Protein AF-A0A7Z9G8J3-F1 (afdb_monomer_lite)

Secondary structure (DSSP, 8-state):
-PPPPP--------SSS---EEEEEEEEEEETTEEEEEEEEEE-SSS-B-SEEEEEESS-SSPPPTTSPPSEEEEES-B-TT-EEEEEEEEETPPSS----EEE-

pLDDT: mean 84.3, std 18.76, range [31.98, 97.25]

Radius of gyration: 14.55 Å; chains: 1; bounding box: 42×21×30 Å

Sequence (105 aa):
MSGVSLLLLLIPLAGGQNPDLTLSEFTVSNDCDTVFFDVVVENSGNGDAGYFSMALYFNTPNAPAFTQTPDAI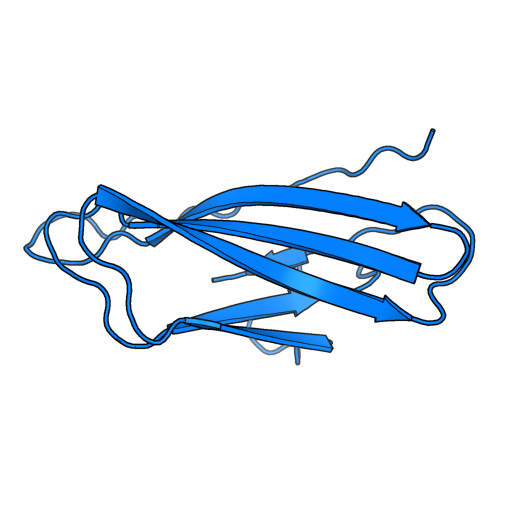LQVDGLESGINVLRSTIWEGAPMGEITSWVRL

Structure (mmCIF, N/CA/C/O backbone):
data_AF-A0A7Z9G8J3-F1
#
_entry.id   AF-A0A7Z9G8J3-F1
#
loop_
_atom_site.group_PDB
_atom_site.id
_atom_site.type_symbol
_atom_site.label_atom_id
_atom_site.label_alt_id
_atom_site.label_comp_id
_atom_site.label_asym_id
_atom_site.label_entity_id
_atom_site.label_seq_id
_atom_site.pdbx_PDB_ins_code
_atom_site.Cartn_x
_atom_site.Cartn_y
_atom_site.Cartn_z
_atom_site.occupancy
_atom_site.B_iso_or_equiv
_atom_site.auth_seq_id
_atom_site.auth_comp_id
_atom_site.auth_asym_id
_atom_site.auth_atom_id
_atom_site.pdbx_PDB_model_num
ATOM 1 N N . MET A 1 1 ? 20.182 9.125 -5.286 1.00 34.97 1 MET A N 1
ATOM 2 C CA . MET A 1 1 ? 19.089 9.717 -4.489 1.00 34.97 1 MET A CA 1
ATOM 3 C C . MET A 1 1 ? 17.914 9.864 -5.441 1.00 34.97 1 MET A C 1
ATOM 5 O O . MET A 1 1 ? 17.909 10.808 -6.216 1.00 34.97 1 MET A O 1
ATOM 9 N N . SER A 1 2 ? 17.041 8.859 -5.523 1.00 33.66 2 SER A N 1
ATOM 10 C CA . SER A 1 2 ? 15.853 8.913 -6.385 1.00 33.66 2 SER A CA 1
ATOM 11 C C . SER A 1 2 ? 14.696 9.414 -5.526 1.00 33.66 2 SER A C 1
ATOM 13 O O . SER A 1 2 ? 14.495 8.915 -4.420 1.00 33.66 2 SER A O 1
ATOM 15 N N . GLY A 1 3 ? 14.052 10.492 -5.969 1.00 31.98 3 GLY A 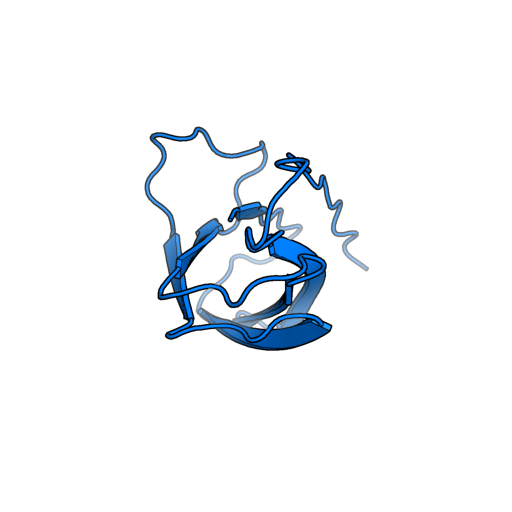N 1
ATOM 16 C CA . GLY A 1 3 ? 12.924 11.096 -5.274 1.00 31.98 3 GLY A CA 1
ATOM 17 C C . GLY A 1 3 ? 11.654 10.339 -5.626 1.00 31.98 3 GLY A C 1
ATOM 18 O O . GLY A 1 3 ? 11.317 10.222 -6.796 1.00 31.98 3 GLY A O 1
ATOM 19 N N . VAL A 1 4 ? 10.951 9.833 -4.620 1.00 40.53 4 VAL A N 1
ATOM 20 C CA . VAL A 1 4 ? 9.622 9.242 -4.795 1.00 40.53 4 VAL A CA 1
ATOM 21 C C . VAL A 1 4 ? 8.603 10.360 -4.580 1.00 40.53 4 VAL A C 1
ATOM 23 O O . VAL A 1 4 ? 8.582 10.984 -3.520 1.00 40.53 4 VAL A O 1
ATOM 26 N N . SER A 1 5 ? 7.794 10.662 -5.596 1.00 38.06 5 SER A N 1
ATOM 27 C CA . SER A 1 5 ? 6.697 11.629 -5.483 1.00 38.06 5 SER A CA 1
ATOM 28 C C . SER A 1 5 ? 5.396 10.881 -5.191 1.00 38.06 5 SER A C 1
ATOM 30 O O . SER A 1 5 ? 4.976 10.035 -5.977 1.00 38.06 5 SER A O 1
ATOM 32 N N . LEU A 1 6 ? 4.793 11.172 -4.037 1.00 42.47 6 LEU A N 1
ATOM 33 C CA . LEU A 1 6 ? 3.560 10.561 -3.543 1.00 42.47 6 LEU A CA 1
ATOM 34 C C . LEU A 1 6 ? 2.376 11.497 -3.813 1.00 42.47 6 LEU A C 1
ATOM 36 O O . LEU A 1 6 ? 2.375 12.632 -3.337 1.00 42.47 6 LEU A O 1
ATOM 40 N N . LEU A 1 7 ? 1.353 11.031 -4.532 1.00 42.16 7 LEU A N 1
ATOM 41 C CA . LEU A 1 7 ? 0.070 11.730 -4.643 1.00 42.16 7 LEU A CA 1
ATOM 42 C C . LEU A 1 7 ? -1.028 10.868 -4.007 1.00 42.16 7 LEU A C 1
ATOM 44 O O . LEU A 1 7 ? -1.398 9.818 -4.528 1.00 42.16 7 LEU A O 1
ATOM 48 N N . LEU A 1 8 ? -1.525 11.334 -2.862 1.00 41.34 8 LEU A N 1
ATOM 49 C CA . LEU A 1 8 ? -2.562 10.698 -2.053 1.00 41.34 8 LEU A CA 1
ATOM 50 C C . LEU A 1 8 ? -3.948 11.200 -2.490 1.00 41.34 8 LEU A C 1
ATOM 52 O O . LEU A 1 8 ? -4.186 12.409 -2.497 1.00 41.34 8 LEU A O 1
ATOM 56 N N . LEU A 1 9 ? -4.873 10.300 -2.839 1.00 39.81 9 LEU A N 1
ATOM 57 C CA . LEU A 1 9 ? -6.277 10.652 -3.080 1.00 39.81 9 LEU A CA 1
ATOM 58 C C . LEU A 1 9 ? -7.114 10.250 -1.855 1.00 39.81 9 LEU A C 1
ATOM 60 O O . LEU A 1 9 ? -7.346 9.067 -1.627 1.00 39.81 9 LEU A O 1
ATOM 64 N N . LEU A 1 10 ? -7.545 11.239 -1.071 1.00 42.16 10 LEU A N 1
ATOM 65 C CA . LEU A 1 10 ? -8.391 11.073 0.116 1.00 42.16 10 LEU A CA 1
ATOM 66 C C . LEU A 1 10 ? -9.871 11.205 -0.276 1.00 42.16 10 LEU A C 1
ATOM 68 O O . LEU A 1 10 ? -10.252 12.210 -0.877 1.00 42.16 10 LEU A O 1
ATOM 72 N N . ILE A 1 11 ? -10.717 10.240 0.092 1.00 43.19 11 ILE A N 1
ATOM 73 C CA . ILE A 1 11 ? -12.179 10.400 0.043 1.00 43.19 11 ILE A CA 1
ATOM 74 C C . ILE A 1 11 ? -12.742 10.053 1.430 1.00 43.19 11 ILE A C 1
ATOM 76 O O . ILE A 1 11 ? -13.025 8.884 1.679 1.00 43.19 11 ILE A O 1
ATOM 80 N N . PRO A 1 12 ? -12.907 11.030 2.340 1.00 42.75 12 PRO A N 1
ATOM 81 C CA . PRO A 1 12 ? -13.557 10.774 3.621 1.00 42.75 12 PRO A CA 1
ATOM 82 C C . PRO A 1 12 ? -15.062 10.541 3.418 1.00 42.75 12 PRO A C 1
ATOM 84 O O . PRO A 1 12 ? -15.741 11.347 2.770 1.00 42.75 12 PRO A O 1
ATOM 87 N N . LEU A 1 13 ? -15.606 9.464 3.995 1.00 44.50 13 LEU A N 1
ATOM 88 C CA . LEU A 1 13 ? -17.053 9.219 4.053 1.00 44.50 13 LEU A CA 1
ATOM 89 C C . LEU A 1 13 ? -17.595 9.681 5.418 1.00 44.50 13 LEU A C 1
ATOM 91 O O . LEU A 1 13 ? -17.558 8.961 6.412 1.00 44.50 13 LEU A O 1
ATOM 95 N N . ALA A 1 14 ? -18.085 10.918 5.490 1.00 43.38 14 ALA A N 1
ATOM 96 C CA . ALA A 1 14 ? -18.507 11.530 6.750 1.00 43.38 14 ALA A CA 1
ATOM 97 C C . ALA A 1 14 ? -19.833 10.958 7.311 1.00 43.38 14 ALA A C 1
ATOM 99 O O . ALA A 1 14 ? -20.863 10.999 6.640 1.00 43.38 14 ALA A O 1
ATOM 100 N N . GLY A 1 15 ? -19.818 10.554 8.592 1.00 42.12 15 GLY A N 1
ATOM 101 C CA . GLY A 1 15 ? -20.986 10.548 9.491 1.00 42.12 15 GLY A CA 1
ATOM 102 C C . GLY A 1 15 ? -21.670 9.196 9.743 1.00 42.12 15 GLY A C 1
ATOM 103 O O . GLY A 1 15 ? -22.647 8.857 9.085 1.00 42.12 15 GLY A O 1
ATOM 104 N N . GLY A 1 16 ? -21.216 8.460 10.763 1.00 56.47 16 GLY A N 1
ATOM 105 C CA . GLY A 1 16 ? -21.846 7.238 11.288 1.00 56.47 16 GLY A CA 1
ATOM 106 C C . GLY A 1 16 ? -20.860 6.423 12.131 1.00 56.47 16 GLY A C 1
ATOM 107 O O . GLY A 1 16 ? -19.697 6.809 12.224 1.00 56.47 16 GLY A O 1
ATOM 108 N N . GLN A 1 17 ? -21.273 5.278 12.694 1.00 68.06 17 GLN A N 1
ATOM 109 C CA . GLN A 1 17 ? -20.353 4.196 13.117 1.00 68.06 17 GLN A CA 1
ATOM 110 C C . GLN A 1 17 ? -19.668 3.556 11.895 1.00 68.06 17 GLN A C 1
ATOM 112 O O . GLN A 1 17 ? -19.598 2.340 11.751 1.00 68.06 17 GLN A O 1
ATOM 117 N N . ASN A 1 18 ? -19.240 4.396 10.963 1.00 83.50 18 ASN A N 1
ATOM 118 C CA . ASN A 1 18 ? -18.658 4.002 9.710 1.00 83.50 18 ASN A CA 1
ATOM 119 C C . ASN A 1 18 ? -17.142 4.037 9.898 1.00 83.50 18 ASN A C 1
ATOM 121 O O . ASN A 1 18 ? -16.630 5.002 10.484 1.00 83.50 18 ASN A O 1
ATOM 125 N N . PRO A 1 19 ? -16.433 3.009 9.422 1.00 89.12 19 PRO A N 1
ATOM 126 C CA . PRO A 1 19 ? -14.993 3.099 9.294 1.00 89.12 19 PRO A CA 1
ATOM 127 C C . PRO A 1 19 ? -14.634 4.254 8.352 1.00 89.12 19 PRO A C 1
ATOM 129 O O . PRO A 1 19 ? -15.331 4.505 7.366 1.00 89.12 19 PRO A O 1
ATOM 132 N N . ASP A 1 20 ? -13.541 4.940 8.662 1.00 92.06 20 ASP A N 1
ATOM 133 C CA . ASP A 1 20 ? -12.936 5.968 7.815 1.00 92.06 20 ASP A CA 1
ATOM 134 C C . ASP A 1 20 ? -11.496 5.540 7.576 1.00 92.06 20 ASP A C 1
ATOM 136 O O . ASP A 1 20 ? -10.613 5.760 8.401 1.00 92.06 20 ASP A O 1
ATOM 140 N N . LEU A 1 21 ? -11.301 4.798 6.492 1.00 92.56 21 LEU A N 1
ATOM 141 C CA . LEU A 1 21 ? -10.013 4.215 6.166 1.00 92.56 21 LEU A CA 1
ATOM 142 C C . LEU A 1 21 ? -9.195 5.207 5.347 1.00 92.56 21 LEU A C 1
ATOM 144 O O . LEU A 1 21 ? -9.596 5.620 4.257 1.00 92.56 21 LEU A O 1
ATOM 148 N N . THR A 1 22 ? -8.018 5.547 5.853 1.00 91.94 22 THR A N 1
ATOM 149 C CA . THR A 1 22 ? -7.086 6.454 5.194 1.00 91.94 22 THR A CA 1
ATOM 150 C C . THR A 1 22 ? -5.700 5.832 5.123 1.00 91.94 22 THR A C 1
ATOM 152 O O . THR A 1 22 ? -5.247 5.133 6.024 1.00 91.94 22 THR A O 1
ATOM 155 N N . LEU A 1 23 ? -5.013 6.063 4.007 1.00 91.94 23 LEU A N 1
ATOM 156 C CA . LEU A 1 23 ? -3.598 5.736 3.874 1.00 91.94 23 LEU A CA 1
ATOM 157 C C . LEU A 1 23 ? -2.805 6.789 4.653 1.00 91.94 23 LEU A C 1
ATOM 159 O O . LEU A 1 23 ? -2.780 7.953 4.250 1.00 91.94 23 LEU A O 1
ATOM 163 N N . SER A 1 24 ? -2.196 6.389 5.765 1.00 90.75 24 SER A N 1
ATOM 164 C CA . SER A 1 24 ? -1.453 7.295 6.645 1.00 90.75 24 SER A CA 1
ATOM 165 C C . SER A 1 24 ? 0.027 7.368 6.280 1.0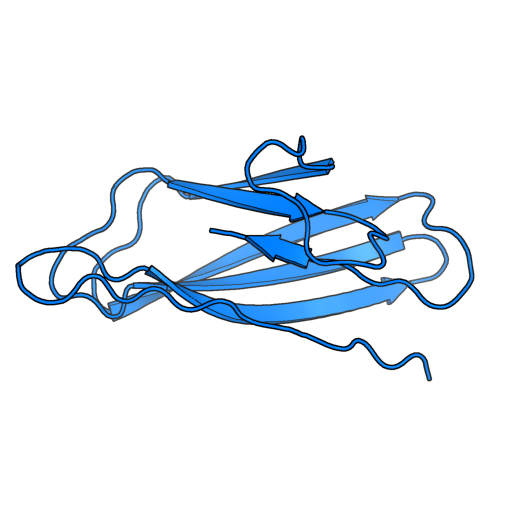0 90.75 24 SER A C 1
ATOM 167 O O . SER A 1 24 ? 0.629 8.438 6.371 1.00 90.75 24 SER A O 1
ATOM 169 N N . GLU A 1 25 ? 0.605 6.268 5.791 1.00 91.75 25 GLU A N 1
ATOM 170 C CA . GLU A 1 25 ? 1.998 6.217 5.351 1.00 91.75 25 GLU A CA 1
ATOM 171 C C . GLU A 1 25 ? 2.172 5.280 4.151 1.00 91.75 25 GLU A C 1
ATOM 173 O O . GLU A 1 25 ? 1.542 4.225 4.060 1.00 91.75 25 GLU A O 1
ATOM 178 N N . PHE A 1 26 ? 3.055 5.660 3.229 1.00 91.69 26 PHE A N 1
ATOM 179 C CA . PHE A 1 26 ? 3.543 4.776 2.178 1.00 91.69 26 PHE A CA 1
ATOM 180 C C . PHE A 1 26 ? 5.041 4.989 1.996 1.00 91.69 26 PHE A C 1
ATOM 182 O O . PHE A 1 26 ? 5.478 6.014 1.466 1.00 91.69 26 PHE A O 1
ATOM 189 N N . THR A 1 27 ? 5.815 4.009 2.444 1.00 91.06 27 THR A N 1
ATOM 190 C CA . THR A 1 27 ? 7.271 4.022 2.394 1.00 91.06 27 THR A CA 1
ATOM 191 C C . THR A 1 27 ? 7.746 3.038 1.335 1.00 91.06 27 THR A C 1
ATOM 193 O O . THR A 1 27 ? 7.315 1.887 1.274 1.00 91.06 27 THR A O 1
ATOM 196 N N . VAL A 1 28 ? 8.640 3.517 0.473 1.00 89.38 28 VAL A N 1
ATOM 197 C CA . VAL A 1 28 ? 9.279 2.721 -0.574 1.00 89.38 28 VAL A CA 1
ATOM 198 C C . VAL A 1 28 ? 10.776 2.761 -0.333 1.00 89.38 28 VAL A C 1
ATOM 200 O O . VAL A 1 28 ? 11.370 3.837 -0.253 1.00 89.38 28 VAL A O 1
ATOM 203 N N . SER A 1 29 ? 11.390 1.592 -0.226 1.00 90.06 29 SER A N 1
ATOM 204 C CA . SER A 1 29 ? 12.842 1.455 -0.170 1.00 90.06 29 SER A CA 1
ATOM 205 C C . SER A 1 29 ? 13.301 0.411 -1.175 1.00 90.06 29 SER A C 1
ATOM 207 O O . SER A 1 29 ? 12.501 -0.374 -1.676 1.00 90.06 29 SER A O 1
ATOM 209 N N . ASN A 1 30 ? 14.578 0.424 -1.529 1.00 88.56 30 ASN A N 1
ATOM 210 C CA . ASN A 1 30 ? 15.124 -0.529 -2.480 1.00 88.56 30 ASN A CA 1
ATOM 211 C C . ASN A 1 30 ? 16.472 -1.056 -1.994 1.00 88.56 30 ASN A C 1
ATOM 213 O O . ASN A 1 30 ? 17.277 -0.307 -1.440 1.00 88.56 30 ASN A O 1
ATOM 217 N N . ASP A 1 31 ? 16.714 -2.332 -2.261 1.00 89.94 31 ASP A N 1
ATOM 218 C CA . ASP A 1 31 ? 18.004 -2.987 -2.114 1.00 89.94 31 ASP A CA 1
ATOM 219 C C . ASP A 1 31 ? 18.307 -3.726 -3.416 1.00 89.94 31 ASP A C 1
ATOM 221 O O . ASP A 1 31 ? 17.579 -4.635 -3.810 1.00 89.94 31 ASP A O 1
ATOM 225 N N . CYS A 1 32 ? 19.346 -3.288 -4.125 1.00 88.94 32 CYS A N 1
ATOM 226 C CA . CYS A 1 32 ? 19.669 -3.768 -5.469 1.00 88.94 32 CYS A CA 1
ATOM 227 C C . CYS A 1 32 ? 18.455 -3.740 -6.426 1.00 88.94 32 CYS A C 1
ATOM 229 O O . CYS A 1 32 ? 18.006 -2.660 -6.810 1.00 88.94 32 CYS A O 1
ATOM 231 N N . ASP A 1 33 ? 17.974 -4.912 -6.840 1.00 92.19 33 ASP A N 1
ATOM 232 C CA . ASP A 1 33 ? 16.843 -5.149 -7.741 1.00 92.19 33 ASP A CA 1
ATOM 233 C C . ASP A 1 33 ? 15.546 -5.502 -6.993 1.00 92.19 33 ASP A C 1
ATOM 235 O O . ASP A 1 33 ? 14.560 -5.897 -7.611 1.00 92.19 33 ASP A O 1
ATOM 239 N N . THR A 1 34 ? 15.531 -5.363 -5.669 1.00 93.62 34 THR A N 1
ATOM 240 C CA . THR A 1 34 ? 14.357 -5.603 -4.831 1.00 93.62 34 THR A CA 1
ATOM 241 C C . THR A 1 34 ? 13.826 -4.286 -4.286 1.00 93.62 34 THR A C 1
ATOM 243 O O . THR A 1 34 ? 14.564 -3.498 -3.695 1.00 93.62 34 THR A O 1
ATOM 246 N N . VAL A 1 35 ? 12.530 -4.044 -4.463 1.00 94.25 35 VAL A N 1
ATOM 247 C CA . VAL A 1 35 ? 11.832 -2.885 -3.895 1.00 94.25 35 VAL A CA 1
ATOM 248 C C . VAL A 1 35 ? 10.927 -3.360 -2.770 1.00 94.25 35 VAL A C 1
ATOM 250 O O . VAL A 1 35 ? 10.133 -4.278 -2.959 1.00 94.25 35 VAL A O 1
ATOM 253 N N . PHE A 1 36 ? 11.039 -2.727 -1.610 1.00 94.38 36 PHE A N 1
ATOM 254 C CA . PHE A 1 36 ? 10.216 -2.969 -0.434 1.00 94.38 36 PHE A CA 1
ATOM 255 C C . PHE A 1 36 ? 9.170 -1.868 -0.319 1.00 94.38 36 PHE A C 1
ATOM 257 O O . PHE A 1 36 ? 9.488 -0.678 -0.399 1.00 94.38 36 PHE A O 1
ATOM 264 N N . PHE A 1 37 ? 7.929 -2.285 -0.110 1.00 94.56 37 PHE A N 1
ATOM 265 C CA . PHE A 1 37 ? 6.781 -1.413 0.055 1.00 94.56 37 PHE A CA 1
ATOM 266 C C . PHE A 1 37 ? 6.196 -1.623 1.437 1.00 94.56 37 PHE A C 1
ATOM 268 O O . PHE A 1 37 ? 5.781 -2.736 1.748 1.00 94.56 37 PHE A O 1
ATOM 275 N N . ASP A 1 38 ? 6.111 -0.549 2.209 1.00 95.44 38 ASP A N 1
ATOM 276 C CA . ASP A 1 38 ? 5.457 -0.503 3.508 1.00 95.44 38 ASP A CA 1
ATOM 277 C C . ASP A 1 38 ? 4.278 0.463 3.422 1.00 95.44 38 ASP A C 1
ATOM 279 O O . ASP A 1 38 ? 4.447 1.649 3.140 1.00 95.44 38 ASP A O 1
ATOM 283 N N . VAL A 1 39 ? 3.070 -0.051 3.632 1.00 95.31 39 VAL A N 1
ATOM 284 C CA . VAL A 1 39 ? 1.828 0.720 3.583 1.00 95.31 39 VAL A CA 1
ATOM 285 C C . VAL A 1 39 ? 1.185 0.700 4.959 1.00 95.31 39 VAL A C 1
ATOM 287 O O . VAL A 1 39 ? 0.877 -0.373 5.484 1.00 95.31 39 VAL A O 1
ATOM 290 N N . VAL A 1 40 ? 0.943 1.878 5.524 1.00 95.19 40 VAL A N 1
ATOM 291 C CA . VAL A 1 40 ? 0.181 2.035 6.761 1.00 95.19 40 VAL A CA 1
ATOM 292 C C . VAL A 1 40 ? -1.197 2.588 6.427 1.00 95.19 40 VAL A C 1
ATOM 294 O O . VAL A 1 40 ? -1.332 3.616 5.760 1.00 95.19 40 VAL A O 1
ATOM 297 N N . VAL A 1 41 ? -2.223 1.887 6.900 1.00 95.00 41 VAL A N 1
ATOM 298 C CA . VAL A 1 41 ? -3.617 2.339 6.855 1.00 95.00 41 VAL A CA 1
ATOM 299 C C . VAL A 1 41 ? -4.092 2.601 8.268 1.00 95.00 41 VAL A C 1
ATOM 301 O O . VAL A 1 41 ? -3.834 1.807 9.170 1.00 95.00 41 VAL A O 1
ATOM 304 N N . GLU A 1 42 ? -4.800 3.705 8.433 1.00 95.00 42 GLU A N 1
ATOM 305 C CA . GLU A 1 42 ? -5.476 4.124 9.650 1.00 95.00 42 GLU A CA 1
ATOM 306 C C . GLU A 1 42 ? -6.988 4.012 9.460 1.00 95.00 42 GLU A C 1
ATOM 308 O O . GLU A 1 42 ? -7.514 4.392 8.413 1.00 95.00 42 GLU A O 1
ATOM 313 N N . ASN A 1 43 ? -7.694 3.512 10.475 1.00 94.69 43 ASN A N 1
ATOM 314 C CA . ASN A 1 43 ? -9.137 3.691 10.584 1.00 94.69 43 ASN A CA 1
ATOM 315 C C . ASN A 1 43 ? -9.431 4.862 11.531 1.00 94.69 43 ASN A C 1
ATOM 317 O O . ASN A 1 43 ? -9.597 4.664 12.733 1.00 94.69 43 ASN A O 1
ATOM 321 N N . SER A 1 44 ? -9.524 6.077 10.996 1.00 93.00 44 SER A N 1
ATOM 322 C CA . SER A 1 44 ? -9.857 7.299 11.744 1.00 93.00 44 SER A CA 1
ATOM 323 C C . SER A 1 44 ? -11.353 7.422 12.063 1.00 93.00 44 SER A C 1
ATOM 325 O O . SER A 1 44 ? -11.795 8.411 12.653 1.00 93.00 44 SER A O 1
ATOM 327 N N . GLY A 1 45 ? -12.151 6.428 11.661 1.00 89.44 45 GLY A N 1
ATOM 328 C CA . GLY A 1 45 ? -13.594 6.399 11.853 1.00 89.44 45 GLY A CA 1
ATOM 329 C C . GLY A 1 45 ? -13.979 5.942 13.251 1.00 89.44 45 GLY A C 1
ATOM 330 O O . GLY A 1 45 ? -13.154 5.459 14.018 1.00 89.44 45 GLY A O 1
ATOM 331 N N . ASN A 1 46 ? -15.271 6.045 13.568 1.00 89.69 46 ASN A N 1
ATOM 332 C CA . ASN A 1 46 ? -15.840 5.632 14.861 1.00 89.69 46 ASN A CA 1
ATOM 333 C C . ASN A 1 46 ? -16.482 4.232 14.807 1.00 89.69 46 ASN A C 1
ATOM 335 O O . ASN A 1 46 ? -17.335 3.901 15.637 1.00 89.69 46 ASN A O 1
ATOM 339 N N . GLY A 1 47 ? -16.149 3.445 13.784 1.00 89.94 47 GLY A N 1
ATOM 340 C CA . GLY A 1 47 ? -16.609 2.073 13.612 1.00 89.94 47 GLY A CA 1
ATOM 341 C C . GLY A 1 47 ? -15.506 1.199 13.039 1.00 89.94 47 GLY A C 1
ATOM 342 O O . GLY A 1 47 ? -14.621 1.690 12.339 1.00 89.94 47 GLY A O 1
ATOM 343 N N . ASP A 1 48 ? -15.561 -0.091 13.348 1.00 91.25 48 ASP A N 1
ATOM 344 C CA . ASP A 1 48 ? -14.576 -1.055 12.872 1.00 91.25 48 ASP A CA 1
ATOM 345 C C . ASP A 1 48 ? -14.749 -1.302 11.371 1.00 91.25 48 ASP A C 1
ATOM 347 O O . ASP A 1 48 ? -15.865 -1.408 10.853 1.00 91.25 48 ASP A O 1
ATOM 351 N N . ALA A 1 49 ? -13.632 -1.418 10.662 1.00 92.12 49 ALA A N 1
ATOM 352 C CA . ALA A 1 49 ? -13.623 -1.872 9.285 1.00 92.12 49 ALA A CA 1
ATOM 353 C C . ALA A 1 49 ? -13.609 -3.402 9.248 1.00 92.12 49 ALA A C 1
ATOM 355 O O . ALA A 1 49 ? -12.787 -4.040 9.910 1.00 92.12 49 ALA A O 1
ATOM 356 N N . GLY A 1 50 ? -14.494 -3.987 8.439 1.00 90.06 50 GLY A N 1
ATOM 357 C CA . GLY A 1 50 ? -14.387 -5.392 8.045 1.00 90.06 50 GLY A CA 1
ATOM 358 C C . GLY A 1 50 ? -13.251 -5.613 7.043 1.00 90.06 50 GLY A C 1
ATOM 359 O O . GLY A 1 50 ? -12.375 -4.768 6.888 1.00 90.06 50 GLY A O 1
ATOM 360 N N . TYR A 1 51 ? -13.289 -6.734 6.325 1.00 91.19 51 TYR A N 1
ATOM 361 C CA . TYR A 1 51 ? -12.285 -7.058 5.311 1.00 91.19 51 TYR A CA 1
ATOM 362 C C . TYR A 1 51 ? -12.179 -5.972 4.225 1.00 91.19 51 TYR A C 1
ATOM 364 O O . TYR A 1 51 ? -13.187 -5.571 3.635 1.00 91.19 51 TYR A O 1
ATOM 372 N N . PHE A 1 52 ? -10.950 -5.557 3.914 1.00 92.75 52 PHE A N 1
ATOM 373 C CA . PHE A 1 52 ? -10.635 -4.679 2.789 1.00 92.75 52 PHE A CA 1
ATOM 374 C C . PHE A 1 52 ? -9.276 -5.027 2.169 1.00 92.75 52 PHE A C 1
ATOM 376 O O . PHE A 1 52 ? -8.503 -5.835 2.690 1.00 92.75 52 PHE A O 1
ATOM 383 N N . SER A 1 53 ? -8.981 -4.421 1.021 1.00 93.56 53 SER A N 1
ATOM 384 C CA . SER A 1 53 ? -7.734 -4.652 0.299 1.00 93.56 53 SER A CA 1
ATOM 385 C C . SER A 1 53 ? -7.171 -3.362 -0.266 1.00 93.56 53 SER A C 1
ATOM 387 O O . SER A 1 53 ? -7.929 -2.548 -0.777 1.00 93.56 53 SER A O 1
ATOM 389 N N . MET A 1 54 ? -5.849 -3.232 -0.258 1.00 94.12 54 MET A N 1
ATOM 390 C CA . MET A 1 54 ? -5.138 -2.170 -0.959 1.00 94.12 54 MET A CA 1
ATOM 391 C C . MET A 1 54 ? -4.541 -2.714 -2.253 1.00 94.12 54 MET A C 1
ATOM 393 O O . MET A 1 54 ? -3.939 -3.788 -2.277 1.00 94.12 54 MET A O 1
ATOM 397 N N . ALA A 1 55 ? -4.695 -1.949 -3.322 1.00 95.44 55 ALA A N 1
ATOM 398 C CA . ALA A 1 55 ? -4.150 -2.213 -4.639 1.00 95.44 55 ALA A CA 1
ATOM 399 C C . ALA A 1 55 ? -2.812 -1.480 -4.802 1.00 95.44 55 ALA A C 1
ATOM 401 O O . ALA A 1 55 ? -2.753 -0.256 -4.674 1.00 95.44 55 ALA A O 1
ATOM 402 N N . LEU A 1 56 ? -1.750 -2.224 -5.099 1.00 95.19 56 LEU A N 1
ATOM 403 C CA . LEU A 1 56 ? -0.401 -1.706 -5.291 1.00 95.19 56 LEU A CA 1
ATOM 404 C C . LEU A 1 56 ? 0.006 -1.846 -6.762 1.00 95.19 56 LEU A C 1
ATOM 406 O O . LEU A 1 56 ? -0.218 -2.887 -7.381 1.00 95.19 56 LEU A O 1
ATOM 410 N N . TYR A 1 57 ? 0.585 -0.782 -7.309 1.00 95.19 57 TYR A N 1
ATOM 411 C CA . TYR A 1 57 ? 0.958 -0.666 -8.715 1.00 95.19 57 TYR A CA 1
ATOM 412 C C . TYR A 1 57 ? 2.431 -0.289 -8.810 1.00 95.19 57 TYR A C 1
ATO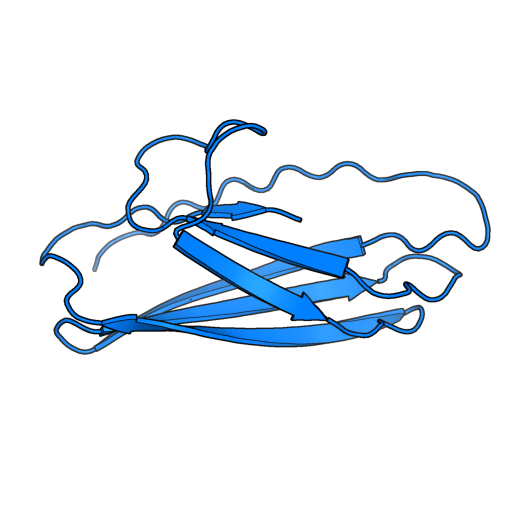M 414 O O . TYR A 1 57 ? 2.851 0.759 -8.303 1.00 95.19 57 TYR A O 1
ATOM 422 N N . PHE A 1 58 ? 3.211 -1.145 -9.453 1.00 93.88 58 PHE A N 1
ATOM 423 C CA . PHE A 1 58 ? 4.652 -1.016 -9.578 1.00 93.88 58 PHE A CA 1
ATOM 424 C C . PHE A 1 58 ? 5.011 -0.218 -10.824 1.00 93.88 58 PHE A C 1
ATOM 426 O O . PHE A 1 58 ? 4.443 -0.412 -11.897 1.00 93.88 58 PHE A O 1
ATOM 433 N N . ASN A 1 59 ? 5.969 0.699 -10.677 1.00 91.31 59 ASN A N 1
ATOM 434 C CA . ASN A 1 59 ? 6.563 1.459 -11.781 1.00 91.31 59 ASN A CA 1
ATOM 435 C C . ASN A 1 59 ? 5.546 2.029 -12.795 1.00 91.31 59 ASN A C 1
ATOM 437 O O . ASN A 1 59 ? 5.737 1.973 -14.012 1.00 91.31 59 ASN A O 1
ATOM 441 N N . THR A 1 60 ? 4.437 2.560 -12.288 1.00 91.62 60 THR A N 1
ATOM 442 C CA . THR A 1 60 ? 3.408 3.208 -13.093 1.00 91.62 60 THR A CA 1
ATOM 443 C C . THR A 1 60 ? 3.653 4.721 -13.049 1.00 91.62 60 THR A C 1
ATOM 445 O O . THR A 1 60 ? 3.530 5.325 -11.988 1.00 91.62 60 THR A O 1
ATOM 448 N N . PRO A 1 61 ? 3.993 5.383 -14.168 1.00 88.69 61 PRO A N 1
ATOM 449 C CA . PRO A 1 61 ? 4.377 6.800 -14.156 1.00 88.69 61 PRO A CA 1
ATOM 450 C C . PRO A 1 61 ? 3.210 7.758 -13.865 1.00 88.69 61 PRO A C 1
ATOM 452 O O . PRO A 1 61 ? 3.428 8.909 -13.505 1.00 88.69 61 PRO A O 1
ATOM 455 N N . ASN A 1 62 ? 1.967 7.297 -14.023 1.00 91.19 62 ASN A N 1
ATOM 456 C CA . ASN A 1 62 ? 0.757 8.079 -13.782 1.00 91.19 62 ASN A CA 1
ATOM 457 C C . ASN A 1 62 ? -0.138 7.374 -12.761 1.00 91.19 62 ASN A C 1
ATOM 459 O O . ASN A 1 62 ? -0.059 6.157 -12.611 1.00 91.19 62 ASN A O 1
ATOM 463 N N . ALA A 1 63 ? -1.037 8.124 -12.122 1.00 90.25 63 ALA A N 1
ATOM 464 C CA . ALA A 1 63 ? -2.021 7.540 -11.220 1.00 90.25 63 ALA A CA 1
ATOM 465 C C . ALA A 1 63 ? -2.839 6.448 -11.947 1.00 90.25 63 ALA A C 1
ATOM 467 O O . ALA A 1 63 ? -3.390 6.719 -13.021 1.00 90.25 63 ALA A O 1
ATOM 468 N N . PRO A 1 64 ? -2.928 5.225 -11.395 1.00 91.69 64 PRO A N 1
ATOM 469 C CA . PRO A 1 64 ? -3.588 4.116 -12.068 1.00 91.69 64 PRO A CA 1
ATOM 470 C C . PRO A 1 64 ? -5.103 4.333 -12.146 1.00 91.69 64 PRO A C 1
ATOM 472 O O . PRO A 1 64 ? -5.719 4.897 -11.239 1.00 91.69 64 PRO A O 1
ATOM 475 N N . ALA A 1 65 ? -5.731 3.861 -13.225 1.00 90.50 65 ALA A N 1
ATOM 476 C CA . ALA A 1 65 ? -7.186 3.923 -13.384 1.00 90.50 65 ALA A CA 1
ATOM 477 C C . ALA A 1 65 ? -7.893 2.973 -12.400 1.00 90.50 65 ALA A C 1
ATOM 479 O O . ALA A 1 65 ? -7.326 1.971 -11.984 1.00 90.50 65 ALA A O 1
ATOM 480 N N . PHE A 1 66 ? -9.157 3.244 -12.043 1.00 83.81 66 PHE A N 1
ATOM 481 C CA . PHE A 1 66 ? -9.940 2.341 -11.170 1.00 83.81 66 PHE A CA 1
ATOM 482 C C . PHE A 1 66 ? -10.150 0.943 -11.773 1.00 83.81 66 PHE A C 1
ATOM 484 O O . PHE A 1 66 ? -10.428 -0.005 -11.052 1.00 83.81 66 PHE A O 1
ATOM 491 N N . THR A 1 67 ? -10.040 0.823 -13.096 1.00 91.81 67 THR A N 1
ATOM 492 C CA . THR A 1 67 ? -10.166 -0.441 -13.830 1.00 91.81 67 THR A CA 1
ATOM 493 C C . THR A 1 67 ? -8.822 -1.113 -14.092 1.00 91.81 67 THR A C 1
ATOM 495 O O . THR A 1 67 ? -8.796 -2.183 -14.698 1.00 91.81 67 THR A O 1
ATOM 498 N N . GLN A 1 68 ? -7.707 -0.482 -13.710 1.00 93.69 68 GLN A N 1
ATOM 499 C CA . GLN A 1 68 ? -6.385 -1.057 -13.906 1.00 93.69 68 GLN A CA 1
ATOM 500 C C . GLN A 1 68 ? -6.184 -2.214 -12.927 1.00 93.69 68 GLN A C 1
ATOM 502 O O . GLN A 1 68 ? -6.503 -2.104 -11.746 1.00 93.69 68 GLN A O 1
ATOM 507 N N . THR A 1 69 ? -5.654 -3.328 -13.424 1.00 96.50 69 THR A N 1
ATOM 508 C CA . THR A 1 69 ? -5.285 -4.463 -12.579 1.00 96.50 69 THR A CA 1
ATOM 509 C C . THR A 1 69 ? -4.044 -4.104 -11.756 1.00 96.50 69 THR A C 1
ATOM 511 O O . THR A 1 69 ? -3.073 -3.629 -12.348 1.00 96.50 69 THR A O 1
ATOM 514 N N . PRO A 1 70 ? -4.062 -4.294 -10.425 1.00 96.12 70 PRO A N 1
ATOM 515 C CA . PRO A 1 70 ? -2.885 -4.074 -9.596 1.00 96.12 70 PRO A CA 1
ATOM 516 C C . PRO A 1 70 ? -1.845 -5.179 -9.778 1.00 96.12 70 PRO A C 1
ATOM 518 O O . PRO A 1 70 ? -2.194 -6.326 -10.058 1.00 96.12 70 PRO A O 1
ATOM 521 N N . ASP A 1 71 ? -0.581 -4.834 -9.554 1.00 96.69 71 ASP A N 1
ATOM 522 C CA . ASP A 1 71 ? 0.533 -5.786 -9.559 1.00 96.69 71 ASP A CA 1
ATOM 523 C C . ASP A 1 71 ? 0.563 -6.617 -8.271 1.00 96.69 71 ASP A C 1
ATOM 525 O O . ASP A 1 71 ? 0.924 -7.794 -8.288 1.00 96.69 71 ASP A O 1
ATOM 529 N N . ALA A 1 72 ? 0.135 -6.021 -7.153 1.00 96.25 72 ALA A N 1
ATOM 530 C CA . ALA A 1 72 ? -0.016 -6.705 -5.876 1.00 96.25 72 ALA A CA 1
ATOM 531 C C . ALA A 1 72 ? -1.259 -6.230 -5.111 1.00 96.25 72 ALA A C 1
ATOM 533 O O . ALA A 1 72 ? -1.701 -5.086 -5.231 1.00 96.25 72 ALA A O 1
ATOM 534 N N . ILE A 1 73 ? -1.817 -7.126 -4.297 1.00 95.88 73 ILE A N 1
ATOM 535 C CA . ILE A 1 73 ? -2.957 -6.842 -3.423 1.00 95.88 73 ILE A CA 1
ATOM 536 C C . ILE A 1 73 ? -2.534 -7.110 -1.982 1.00 95.88 73 ILE A C 1
ATOM 538 O O . ILE A 1 73 ? -2.123 -8.220 -1.649 1.00 95.88 73 ILE A O 1
ATOM 542 N N . LEU A 1 74 ? -2.672 -6.104 -1.123 1.00 95.81 74 LEU A N 1
ATOM 543 C CA . LEU A 1 74 ? -2.435 -6.220 0.312 1.00 95.81 74 LEU A CA 1
ATOM 544 C C . LEU A 1 74 ? -3.777 -6.343 1.029 1.00 95.81 74 LEU A C 1
ATOM 546 O O . LEU A 1 74 ? -4.579 -5.412 1.012 1.00 95.81 74 LEU A O 1
ATOM 550 N N . GLN A 1 75 ? -4.028 -7.490 1.651 1.00 95.00 75 GLN A N 1
ATOM 551 C CA . GLN A 1 75 ? -5.292 -7.763 2.336 1.00 95.00 75 GLN A CA 1
ATOM 552 C C . GLN A 1 75 ? -5.222 -7.412 3.825 1.00 95.00 75 GLN A C 1
ATOM 554 O O . GLN A 1 75 ? -4.195 -7.597 4.491 1.00 95.00 75 GLN A O 1
ATOM 559 N N . VAL A 1 76 ? -6.339 -6.920 4.355 1.00 93.19 76 VAL A N 1
ATOM 560 C CA . VAL A 1 76 ? -6.543 -6.658 5.779 1.00 93.19 76 VAL A CA 1
ATOM 561 C C . VAL A 1 76 ? -7.877 -7.279 6.183 1.00 93.19 76 VAL A C 1
ATOM 563 O O . VAL A 1 76 ? -8.920 -6.907 5.654 1.00 93.19 76 VAL A O 1
ATOM 566 N N . ASP A 1 77 ? -7.839 -8.229 7.120 1.00 90.44 77 ASP A N 1
ATOM 567 C CA . ASP A 1 77 ? -9.029 -8.977 7.558 1.00 90.44 77 ASP A CA 1
ATOM 568 C C . ASP A 1 77 ? -10.044 -8.105 8.313 1.00 90.44 77 ASP A C 1
ATOM 570 O O . ASP A 1 77 ? -11.238 -8.402 8.340 1.00 90.44 77 ASP A O 1
ATOM 574 N N . GLY A 1 78 ? -9.562 -7.012 8.898 1.00 90.69 78 GLY A N 1
ATOM 575 C CA . GLY A 1 78 ? -10.335 -5.989 9.581 1.00 90.69 78 GLY A CA 1
ATOM 576 C C . GLY A 1 78 ? -9.409 -4.987 10.263 1.00 90.69 78 GLY A C 1
ATOM 577 O O . GLY A 1 78 ? -8.222 -5.263 10.462 1.00 90.69 78 GLY A O 1
ATOM 578 N N . LEU A 1 79 ? -9.946 -3.817 10.599 1.00 93.88 79 LEU A N 1
ATOM 579 C CA . LEU A 1 79 ? -9.211 -2.772 11.306 1.00 93.88 79 LEU A CA 1
ATOM 580 C C . LEU A 1 79 ? -10.134 -2.055 12.289 1.00 93.88 79 LEU A C 1
ATOM 582 O O . LEU A 1 79 ? -11.071 -1.364 11.883 1.00 93.88 79 LEU A O 1
ATOM 586 N N . GLU A 1 80 ? -9.866 -2.231 13.580 1.00 94.00 80 GLU A N 1
ATOM 587 C CA . GLU A 1 80 ? -10.612 -1.565 14.649 1.00 94.00 80 GLU A CA 1
ATOM 588 C C . GLU A 1 80 ? -10.519 -0.038 14.529 1.00 94.00 80 GLU A C 1
ATOM 590 O O . GLU A 1 80 ? -9.538 0.511 14.019 1.00 94.00 80 GLU A O 1
ATOM 595 N N . SER A 1 81 ? -11.560 0.650 14.993 1.00 93.38 81 SER A N 1
ATOM 596 C CA . SER A 1 81 ? -11.591 2.114 15.070 1.00 93.38 81 SER A CA 1
ATOM 597 C C . SER A 1 81 ? -10.399 2.667 15.869 1.00 93.38 81 SER A C 1
ATOM 599 O O . SER A 1 81 ? -10.096 2.205 16.969 1.00 93.38 81 SER A O 1
ATOM 601 N N . GLY A 1 82 ? -9.723 3.677 15.319 1.00 93.31 82 GLY A N 1
ATOM 602 C CA . GLY A 1 82 ? -8.572 4.344 15.931 1.00 93.31 82 GLY A CA 1
ATOM 603 C C . GLY A 1 82 ? -7.251 3.571 15.855 1.00 93.31 82 GLY A C 1
ATOM 604 O O . GLY A 1 82 ? -6.289 3.971 16.512 1.00 93.31 82 GLY A O 1
ATOM 605 N N . ILE A 1 83 ? -7.189 2.468 15.098 1.00 95.94 83 ILE A N 1
ATOM 606 C CA . ILE A 1 83 ? -5.991 1.631 14.960 1.00 95.94 83 ILE A CA 1
ATOM 607 C C . ILE A 1 83 ? -5.347 1.796 13.579 1.00 95.94 83 ILE A C 1
ATOM 609 O O . ILE A 1 83 ? -6.027 1.965 12.564 1.00 95.94 83 ILE A O 1
ATOM 613 N N . ASN A 1 84 ? -4.016 1.666 13.560 1.00 95.44 84 ASN A N 1
ATOM 614 C CA . ASN A 1 84 ? -3.205 1.601 12.350 1.00 95.44 84 ASN A CA 1
ATOM 615 C C . ASN A 1 84 ? -2.718 0.176 12.100 1.00 95.44 84 ASN A C 1
ATOM 617 O O . ASN A 1 84 ? -2.355 -0.548 13.030 1.00 95.44 84 ASN A O 1
ATOM 621 N N . VAL A 1 85 ? -2.633 -0.201 10.829 1.00 96.94 85 VAL A N 1
ATOM 622 C CA . VAL A 1 85 ? -2.071 -1.479 10.402 1.00 96.94 85 VAL A CA 1
ATOM 623 C C . VAL A 1 85 ? -1.007 -1.269 9.337 1.00 96.94 85 VAL A C 1
ATOM 625 O O . VAL A 1 85 ? -1.228 -0.567 8.355 1.00 96.94 85 VAL A O 1
ATOM 628 N N . LEU A 1 86 ? 0.143 -1.915 9.531 1.00 96.31 86 LEU A N 1
ATOM 629 C CA . LEU A 1 86 ? 1.198 -2.017 8.529 1.00 96.31 86 LEU A CA 1
ATOM 630 C C . LEU A 1 86 ? 0.971 -3.262 7.662 1.00 96.31 86 LEU A C 1
ATOM 632 O O . LEU A 1 86 ? 0.716 -4.368 8.162 1.00 96.31 86 LEU A O 1
ATOM 636 N N . ARG A 1 87 ? 1.095 -3.085 6.349 1.00 97.25 87 ARG A N 1
ATOM 637 C CA . ARG A 1 87 ? 1.206 -4.165 5.373 1.00 97.25 87 ARG A CA 1
ATOM 638 C C . ARG A 1 87 ? 2.414 -3.933 4.490 1.00 97.25 87 ARG A C 1
ATOM 640 O O . ARG A 1 87 ? 2.603 -2.834 3.976 1.00 97.25 87 ARG A O 1
ATOM 647 N N . SER A 1 88 ? 3.172 -5.002 4.287 1.00 96.19 88 SER A N 1
ATOM 648 C CA . SER A 1 88 ? 4.405 -4.963 3.515 1.00 96.19 88 SER A CA 1
ATOM 649 C C . SER A 1 88 ? 4.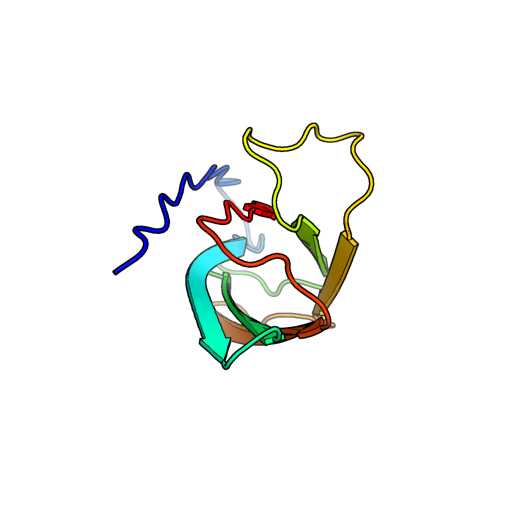3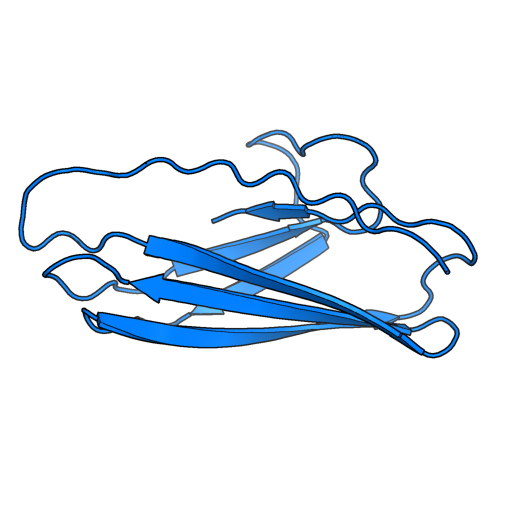56 -5.951 2.358 1.00 96.19 88 SER A C 1
ATOM 651 O O . SER A 1 88 ? 3.769 -7.028 2.476 1.00 96.19 88 SER A O 1
ATOM 653 N N . THR A 1 89 ? 4.991 -5.600 1.245 1.00 96.94 89 THR A N 1
ATOM 654 C CA . THR A 1 89 ? 5.272 -6.525 0.140 1.00 96.94 89 THR A CA 1
ATOM 655 C C . THR A 1 89 ? 6.560 -6.130 -0.561 1.00 96.94 89 THR A C 1
ATOM 657 O O . THR A 1 89 ? 7.071 -5.025 -0.378 1.00 96.94 89 THR A O 1
ATOM 660 N N . ILE A 1 90 ? 7.077 -7.041 -1.377 1.00 95.75 90 ILE A N 1
ATOM 661 C CA . ILE A 1 90 ? 8.270 -6.821 -2.186 1.00 95.75 90 ILE A CA 1
ATOM 662 C C . ILE A 1 90 ? 7.953 -6.930 -3.676 1.00 95.75 90 ILE A C 1
ATOM 664 O O . ILE A 1 90 ? 7.019 -7.628 -4.075 1.00 95.75 90 ILE A O 1
ATOM 668 N N . TRP A 1 91 ? 8.757 -6.250 -4.486 1.00 95.12 91 TRP A N 1
ATOM 669 C CA . TRP A 1 91 ? 8.856 -6.452 -5.926 1.00 95.12 91 TRP A CA 1
ATOM 670 C C . TRP A 1 91 ? 10.293 -6.833 -6.270 1.00 95.12 91 TRP A C 1
ATOM 672 O O . TRP A 1 91 ? 11.204 -6.011 -6.160 1.00 95.12 91 TRP A O 1
ATOM 682 N N . GLU A 1 92 ? 10.484 -8.090 -6.659 1.00 94.88 92 GLU A N 1
ATOM 683 C CA . GLU A 1 92 ? 11.772 -8.615 -7.113 1.00 94.88 92 GLU A CA 1
ATOM 684 C C . GLU A 1 92 ? 11.990 -8.332 -8.606 1.00 94.88 92 GLU A C 1
ATOM 686 O O . GLU A 1 92 ? 11.041 -8.311 -9.398 1.00 94.88 92 GLU A O 1
ATOM 691 N N . GLY A 1 93 ? 13.251 -8.151 -9.005 1.00 92.62 93 GLY A N 1
ATOM 692 C CA . GLY A 1 93 ? 13.622 -7.892 -10.397 1.00 92.62 93 GLY A CA 1
ATOM 693 C C . GLY A 1 93 ? 13.192 -6.510 -10.895 1.00 92.62 93 GLY A C 1
ATOM 694 O O . GLY A 1 93 ? 12.914 -6.337 -12.085 1.00 92.62 93 GLY A O 1
ATOM 695 N N . ALA A 1 94 ? 13.112 -5.528 -9.997 1.00 91.06 94 ALA A N 1
ATOM 696 C CA . ALA A 1 94 ? 12.808 -4.154 -10.349 1.00 91.06 94 ALA A CA 1
ATOM 697 C C . ALA A 1 94 ? 13.901 -3.576 -11.271 1.00 91.06 94 ALA A C 1
ATOM 699 O O . ALA A 1 94 ? 15.097 -3.814 -11.065 1.00 91.06 94 ALA A O 1
ATOM 700 N N . PRO A 1 95 ? 13.521 -2.808 -12.306 1.00 88.12 95 PRO A N 1
ATOM 701 C CA . PRO A 1 95 ? 14.481 -2.198 -13.204 1.00 88.12 95 PRO A CA 1
ATOM 702 C C . PRO A 1 95 ? 15.329 -1.169 -12.455 1.00 88.12 95 PRO A C 1
ATOM 704 O O . PRO A 1 95 ? 14.855 -0.461 -11.567 1.00 88.12 95 PRO A O 1
ATOM 707 N N . MET A 1 96 ? 16.588 -1.037 -12.868 1.00 83.94 96 MET A N 1
ATOM 708 C CA . MET A 1 96 ? 17.430 0.053 -12.389 1.00 83.94 96 MET A CA 1
ATOM 709 C C . MET A 1 96 ? 16.901 1.396 -12.897 1.00 83.94 96 MET A C 1
ATOM 711 O O . MET A 1 96 ? 16.631 1.549 -14.088 1.00 83.94 96 MET A O 1
ATOM 715 N N . GLY A 1 97 ? 16.830 2.385 -12.009 1.00 84.06 97 GLY A N 1
ATOM 716 C CA . GLY A 1 97 ? 16.441 3.747 -12.359 1.00 84.06 97 GLY A CA 1
ATOM 717 C C . GLY A 1 97 ? 15.473 4.357 -11.359 1.00 84.06 97 GLY A C 1
ATOM 718 O O . GLY A 1 97 ? 15.308 3.869 -10.243 1.00 84.06 97 GLY A O 1
ATOM 719 N N . GLU A 1 98 ? 14.865 5.465 -11.766 1.00 85.12 98 GLU A N 1
ATOM 720 C CA . GLU A 1 98 ? 13.744 6.056 -11.046 1.00 85.12 98 GLU A CA 1
ATOM 721 C C . GLU A 1 98 ? 12.490 5.214 -11.281 1.00 85.12 98 GLU A C 1
ATOM 723 O O . GLU A 1 98 ? 12.196 4.826 -12.412 1.00 85.12 98 GLU A O 1
ATOM 728 N N . ILE A 1 99 ? 11.765 4.939 -10.199 1.00 87.25 99 ILE A N 1
ATOM 729 C CA . ILE A 1 99 ? 10.510 4.196 -10.220 1.00 87.25 99 ILE A CA 1
ATOM 730 C C . ILE A 1 99 ? 9.417 5.047 -9.584 1.00 87.25 99 ILE A C 1
ATOM 732 O O . ILE A 1 99 ? 9.630 5.716 -8.573 1.00 87.25 99 ILE A O 1
ATOM 736 N N . THR A 1 100 ? 8.221 4.996 -10.157 1.00 90.50 100 THR A N 1
ATOM 737 C CA . THR A 1 100 ? 7.027 5.625 -9.581 1.00 90.50 100 THR A CA 1
ATOM 738 C C . THR A 1 100 ? 6.035 4.534 -9.230 1.00 90.50 100 THR A C 1
ATOM 740 O O . THR A 1 100 ? 5.631 3.772 -10.099 1.00 90.50 100 THR A O 1
ATOM 743 N N . SER A 1 101 ? 5.650 4.428 -7.963 1.00 91.00 101 SER A N 1
ATOM 744 C CA . SER A 1 101 ? 4.707 3.400 -7.515 1.00 91.00 101 SER A CA 1
ATOM 745 C C . SER A 1 101 ? 3.509 4.036 -6.834 1.00 91.00 101 SER A C 1
ATOM 747 O O . SER A 1 101 ? 3.614 5.125 -6.269 1.00 91.00 101 SER A O 1
ATOM 749 N N . TRP A 1 102 ? 2.375 3.346 -6.892 1.00 93.19 102 TRP A N 1
ATOM 750 C CA . TRP A 1 102 ? 1.106 3.843 -6.374 1.00 93.19 102 TRP A CA 1
ATOM 751 C C . TRP A 1 102 ? 0.458 2.810 -5.481 1.00 93.19 102 TRP A C 1
ATOM 753 O O . TRP A 1 102 ? 0.443 1.627 -5.811 1.00 93.19 102 TRP A O 1
ATOM 763 N N . VAL A 1 103 ? -0.154 3.282 -4.404 1.00 93.12 103 VAL A N 1
ATOM 764 C CA . VAL A 1 103 ? -1.066 2.491 -3.587 1.00 93.12 103 VAL A CA 1
ATOM 765 C C . VAL A 1 103 ? -2.443 3.133 -3.610 1.00 93.12 103 VAL A C 1
ATOM 767 O O . VAL A 1 103 ? -2.581 4.358 -3.643 1.00 93.12 103 VAL A O 1
ATOM 770 N N . ARG A 1 104 ? -3.471 2.293 -3.644 1.00 90.25 104 ARG A N 1
ATOM 771 C CA . ARG A 1 104 ? -4.869 2.703 -3.602 1.00 90.25 104 ARG A CA 1
ATOM 772 C C . ARG A 1 104 ? -5.633 1.825 -2.634 1.00 90.25 104 ARG A C 1
ATOM 774 O O . ARG A 1 104 ? -5.403 0.620 -2.595 1.00 90.25 104 ARG A O 1
ATOM 781 N N . LEU A 1 105 ? -6.533 2.451 -1.894 1.00 87.56 105 LEU A N 1
ATOM 782 C CA . LEU A 1 105 ? -7.518 1.789 -1.055 1.00 87.56 105 LEU A CA 1
ATOM 783 C C . LEU A 1 105 ? -8.834 1.610 -1.825 1.00 87.56 105 LEU A C 1
ATOM 785 O O . LEU A 1 105 ? -9.137 2.496 -2.664 1.00 87.56 105 LEU A O 1
#

Foldseek 3Di:
DADADDDADADADDDDLDWGKGFPDWDWDDDDQKIKIKTKIARQHNHKFAKDKKAKAKQDPDDDDPPDHGPDIWIDRIGGHGDMDIDMDMDGRHDPDHGYMDMDD